Protein AF-A0ABD0QHY2-F1 (afdb_monomer_lite)

pLDDT: mean 89.38, std 9.67, range [55.88, 98.19]

Secondary structure (DSSP, 8-state):
--HHHHHHHHHHHSTT-----S-HHHHHTTTT-TT-SSTT------------EE-TT-S-EE-HHHHHHHHHHHHHHHHGGGSSS-----GGG-----SSTT-

Structure (mmCIF, N/CA/C/O backbone):
data_AF-A0ABD0QHY2-F1
#
_entry.id   AF-A0ABD0QHY2-F1
#
loop_
_atom_site.group_PDB
_atom_site.id
_atom_site.type_symbol
_atom_site.label_atom_id
_atom_site.label_alt_id
_atom_site.label_comp_id
_atom_site.label_asym_id
_atom_site.label_entity_id
_atom_site.label_seq_id
_atom_site.pdbx_PDB_ins_code
_atom_site.Cartn_x
_atom_site.Cartn_y
_atom_site.Cartn_z
_atom_site.occupancy
_atom_site.B_iso_or_equiv
_atom_site.auth_seq_id
_atom_site.auth_comp_id
_atom_site.auth_asym_id
_atom_site.auth_atom_id
_atom_site.pdbx_PDB_model_num
ATOM 1 N N . SER A 1 1 ? -8.745 -6.963 9.204 1.00 90.69 1 SER A N 1
ATOM 2 C CA . SER A 1 1 ? -8.223 -5.727 8.583 1.00 90.69 1 SER A CA 1
ATOM 3 C C . SER A 1 1 ? -9.260 -4.612 8.713 1.00 90.69 1 SER A C 1
ATOM 5 O O . SER A 1 1 ? -10.364 -4.905 9.161 1.00 90.69 1 SER A O 1
ATOM 7 N N . HIS A 1 2 ? -8.930 -3.367 8.350 1.00 95.50 2 HIS A N 1
ATOM 8 C CA . HIS A 1 2 ? -9.901 -2.267 8.263 1.00 95.50 2 HIS A CA 1
ATOM 9 C C . HIS A 1 2 ? -10.956 -2.561 7.171 1.00 95.50 2 HIS A C 1
ATOM 11 O O . HIS A 1 2 ? -10.565 -3.024 6.093 1.00 95.50 2 HIS A O 1
ATOM 17 N N . PRO A 1 3 ? -12.257 -2.262 7.372 1.00 95.81 3 PRO A N 1
ATOM 18 C CA . PRO A 1 3 ? -13.310 -2.563 6.392 1.00 95.81 3 PRO A CA 1
ATOM 19 C C . PRO A 1 3 ? -13.036 -2.015 4.983 1.00 95.81 3 PRO A C 1
ATOM 21 O O . PRO A 1 3 ? -13.185 -2.735 4.001 1.00 95.81 3 PRO A O 1
ATOM 24 N N . SER A 1 4 ? -12.539 -0.776 4.870 1.00 96.00 4 SER A N 1
ATOM 25 C CA . SER A 1 4 ? -12.180 -0.169 3.573 1.00 96.00 4 SER A CA 1
ATOM 26 C C . SER A 1 4 ? -11.123 -0.934 2.774 1.00 96.00 4 SER A C 1
ATOM 28 O O . SER A 1 4 ? -11.124 -0.839 1.553 1.00 96.00 4 SER A O 1
ATOM 30 N N . ILE A 1 5 ? -10.227 -1.673 3.439 1.00 95.75 5 ILE A N 1
ATOM 31 C CA . ILE A 1 5 ? -9.212 -2.497 2.766 1.00 95.75 5 ILE A CA 1
A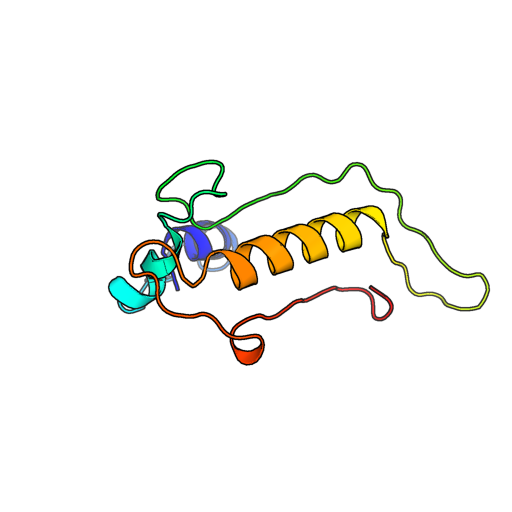TOM 32 C C . ILE A 1 5 ? -9.853 -3.788 2.238 1.00 95.75 5 ILE A C 1
ATOM 34 O O . ILE A 1 5 ? -9.502 -4.254 1.160 1.00 95.75 5 ILE A O 1
ATOM 38 N N . LEU A 1 6 ? -10.804 -4.360 2.986 1.00 96.62 6 LEU A N 1
ATOM 39 C CA . LEU A 1 6 ? -11.464 -5.619 2.628 1.00 96.62 6 LEU A CA 1
ATOM 40 C C . LEU A 1 6 ? -12.567 -5.457 1.585 1.00 96.62 6 LEU A C 1
ATOM 42 O O . LEU A 1 6 ? -12.849 -6.416 0.879 1.00 96.62 6 LEU A O 1
ATOM 46 N N . LYS A 1 7 ? -13.185 -4.275 1.480 1.00 96.50 7 LYS A N 1
ATOM 47 C CA . LYS A 1 7 ? -14.374 -4.060 0.645 1.00 96.50 7 LYS A CA 1
ATOM 48 C C . LYS A 1 7 ? -14.205 -4.571 -0.792 1.00 96.50 7 LYS A C 1
ATOM 50 O O . LYS A 1 7 ? -14.978 -5.412 -1.228 1.00 96.50 7 LYS A O 1
ATOM 55 N N . VAL A 1 8 ? -13.180 -4.091 -1.498 1.00 96.69 8 VAL A N 1
ATOM 56 C CA . VAL A 1 8 ? -12.947 -4.434 -2.912 1.00 96.69 8 VAL A CA 1
ATOM 57 C C . VAL A 1 8 ? -12.663 -5.927 -3.114 1.00 96.69 8 VAL A C 1
ATOM 59 O O . VAL A 1 8 ? -13.365 -6.537 -3.915 1.00 96.69 8 VAL A O 1
ATOM 62 N N . PRO A 1 9 ? -11.694 -6.562 -2.421 1.00 97.12 9 PRO A N 1
ATOM 63 C CA . PRO A 1 9 ? -11.475 -7.990 -2.617 1.00 97.12 9 PRO A CA 1
ATOM 64 C C . PRO A 1 9 ? -12.691 -8.825 -2.205 1.00 97.12 9 PRO A C 1
ATOM 66 O O . PRO A 1 9 ? -12.963 -9.819 -2.866 1.00 97.12 9 PRO A O 1
ATOM 69 N N . ASN A 1 10 ? -13.442 -8.416 -1.176 1.00 97.94 10 ASN A N 1
ATOM 70 C CA . ASN A 1 10 ? -14.649 -9.124 -0.753 1.00 97.94 10 ASN A CA 1
ATOM 71 C C . ASN A 1 10 ? -15.719 -9.162 -1.856 1.0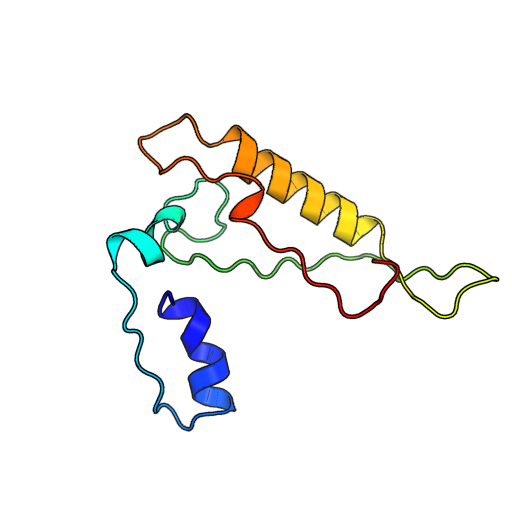0 97.94 10 ASN A C 1
ATOM 73 O O . ASN A 1 10 ? -16.260 -10.220 -2.156 1.00 97.94 10 ASN A O 1
ATOM 77 N N . GLU A 1 11 ? -15.981 -8.013 -2.486 1.00 97.94 11 GLU A N 1
ATOM 78 C CA . GLU A 1 11 ? -16.943 -7.890 -3.588 1.00 97.94 11 GLU A CA 1
ATOM 79 C C . GLU A 1 11 ? -16.485 -8.631 -4.855 1.00 97.94 11 GLU A C 1
ATOM 81 O O . GLU A 1 11 ? -17.318 -9.166 -5.579 1.00 97.94 11 GLU A O 1
ATOM 86 N N . LEU A 1 12 ? -15.177 -8.665 -5.139 1.00 98.19 12 LEU A N 1
ATOM 87 C CA . LEU A 1 12 ? -14.651 -9.227 -6.389 1.00 98.19 12 LEU A CA 1
ATOM 88 C C . LEU A 1 12 ? -14.334 -10.725 -6.334 1.00 98.19 12 LEU A C 1
ATOM 90 O O . LEU A 1 12 ? -14.349 -11.375 -7.377 1.00 98.19 12 LEU A O 1
ATOM 94 N N . PHE A 1 13 ? -13.979 -11.258 -5.162 1.00 97.88 13 PHE A N 1
ATOM 95 C CA . PHE A 1 13 ? -13.386 -12.597 -5.053 1.00 97.88 13 PHE A CA 1
ATOM 96 C C . PHE A 1 13 ? -14.004 -13.488 -3.971 1.00 97.88 13 PHE A C 1
ATOM 98 O O . PHE A 1 13 ? -13.647 -14.661 -3.908 1.00 97.88 13 PHE A O 1
ATOM 105 N N . TYR A 1 14 ? -14.878 -12.956 -3.111 1.00 97.31 14 TYR A N 1
ATOM 106 C CA . TYR A 1 14 ? -15.429 -13.696 -1.967 1.00 97.31 14 TYR A CA 1
ATOM 107 C C . TYR A 1 14 ? -16.946 -13.529 -1.811 1.00 97.31 14 TYR A C 1
ATOM 109 O O . TYR A 1 14 ? -17.461 -13.737 -0.718 1.00 97.31 14 TYR A O 1
ATOM 117 N N . ASP A 1 15 ? -17.657 -13.106 -2.862 1.00 97.38 15 ASP A N 1
ATOM 118 C CA . ASP A 1 15 ? -19.126 -12.997 -2.894 1.00 97.38 15 ASP A CA 1
ATOM 119 C C . ASP A 1 15 ? -19.748 -12.212 -1.717 1.00 97.38 15 ASP A C 1
ATOM 121 O O . ASP A 1 15 ? -20.899 -12.413 -1.334 1.00 97.38 15 ASP A O 1
ATOM 125 N N . GLY A 1 16 ? -18.991 -11.277 -1.133 1.00 97.12 16 GLY A N 1
ATOM 126 C CA . GLY A 1 16 ? -19.433 -10.492 0.020 1.00 97.12 16 GLY A CA 1
ATOM 127 C C . GLY A 1 16 ? -19.331 -11.203 1.376 1.00 97.12 16 GLY A C 1
ATOM 128 O O . GLY A 1 16 ? -19.711 -10.609 2.386 1.00 97.12 16 GLY A O 1
ATOM 129 N N . GLU A 1 17 ? -18.789 -12.419 1.445 1.00 97.50 17 GLU A N 1
ATOM 130 C CA . GLU A 1 17 ? -18.768 -13.245 2.658 1.00 97.50 17 GLU A CA 1
ATOM 131 C C . GLU A 1 17 ? -17.682 -12.859 3.682 1.00 97.50 17 GLU A C 1
ATOM 133 O O . GLU A 1 17 ? -17.764 -13.248 4.850 1.00 97.50 17 GLU A O 1
ATOM 138 N N . LEU A 1 18 ? -16.660 -12.077 3.306 1.00 97.44 18 LEU A N 1
ATOM 139 C CA . LEU A 1 18 ? -15.625 -11.651 4.254 1.00 97.44 18 LEU A CA 1
ATOM 140 C C . LEU A 1 18 ? -16.172 -10.673 5.298 1.00 97.44 18 LEU A C 1
ATOM 142 O O . LEU A 1 18 ? -16.742 -9.627 4.982 1.00 97.44 18 LEU A O 1
ATOM 146 N N . VAL A 1 19 ? -15.856 -10.954 6.565 1.00 96.25 19 VAL A N 1
ATOM 147 C CA . VAL A 1 19 ? -16.190 -10.104 7.714 1.00 96.25 19 VAL A CA 1
ATOM 148 C C . VAL A 1 19 ? -14.925 -9.473 8.297 1.00 96.25 19 VAL A C 1
ATOM 150 O O . VAL A 1 19 ? -13.903 -10.128 8.520 1.00 96.25 19 VAL A O 1
ATOM 153 N N . ALA A 1 20 ? -14.977 -8.168 8.566 1.00 96.19 20 ALA A N 1
ATOM 154 C CA . ALA A 1 20 ? -13.879 -7.449 9.199 1.00 96.19 20 ALA A CA 1
ATOM 155 C C . ALA A 1 20 ? -13.870 -7.692 10.719 1.00 96.19 20 ALA A C 1
ATOM 157 O O . ALA A 1 20 ? -14.611 -7.053 11.453 1.00 96.19 20 ALA A O 1
ATOM 158 N N . CYS A 1 21 ? -12.994 -8.581 11.194 1.00 95.62 21 CYS A N 1
ATOM 159 C CA . CYS A 1 21 ? -12.917 -8.951 12.619 1.00 95.62 21 CYS A CA 1
ATOM 160 C C . CYS A 1 21 ? -11.721 -8.340 13.377 1.00 95.62 21 CYS A C 1
ATOM 162 O O . CYS A 1 21 ? -11.405 -8.769 14.485 1.00 95.62 21 CYS A O 1
ATOM 164 N N . ALA A 1 22 ? -10.988 -7.394 12.777 1.00 94.50 22 ALA A N 1
ATOM 165 C CA . ALA A 1 22 ? -9.844 -6.779 13.458 1.00 94.50 22 ALA A CA 1
ATOM 166 C C . ALA A 1 22 ? -10.308 -5.829 14.569 1.00 94.50 22 ALA A C 1
ATOM 168 O O . ALA A 1 22 ? -11.335 -5.172 14.435 1.00 94.50 22 ALA A O 1
ATOM 169 N N . ASN A 1 23 ? -9.517 -5.722 15.640 1.00 94.44 23 ASN A N 1
ATOM 170 C CA . ASN A 1 23 ? -9.776 -4.764 16.711 1.00 94.44 23 ASN A CA 1
ATOM 171 C C . ASN A 1 23 ? -9.827 -3.332 16.152 1.00 94.44 23 ASN A C 1
ATOM 173 O O . ASN A 1 23 ? -8.872 -2.885 15.512 1.00 94.44 23 ASN A O 1
ATOM 177 N N . GLU A 1 24 ? -10.906 -2.609 16.451 1.00 91.19 24 GLU A N 1
ATOM 178 C CA . GLU A 1 24 ? -11.173 -1.288 15.877 1.00 91.19 24 GLU A CA 1
ATOM 179 C C . GLU A 1 24 ? -10.081 -0.260 16.180 1.00 91.19 24 GLU A C 1
ATOM 181 O O . GLU A 1 24 ? -9.718 0.520 15.304 1.00 91.19 24 GLU A O 1
ATOM 186 N N . ILE A 1 25 ? -9.509 -0.270 17.388 1.00 88.38 25 ILE A N 1
ATOM 187 C CA . ILE A 1 25 ? -8.438 0.665 17.764 1.00 88.38 25 ILE A CA 1
ATOM 188 C C . ILE A 1 25 ? -7.222 0.437 16.860 1.00 88.38 25 ILE A C 1
ATOM 190 O O . ILE A 1 25 ? -6.674 1.387 16.302 1.00 88.38 25 ILE A O 1
ATOM 194 N N . SER A 1 26 ? -6.841 -0.828 16.665 1.00 87.69 26 SER A N 1
ATOM 195 C CA . SER A 1 26 ? -5.709 -1.189 15.807 1.00 87.69 26 SER A CA 1
ATOM 196 C C . SER A 1 26 ? -5.971 -0.891 14.327 1.00 87.69 26 SER A C 1
ATOM 198 O O . SER A 1 26 ? -5.127 -0.301 13.656 1.00 87.69 26 SER A O 1
ATOM 200 N N . SER A 1 27 ? -7.154 -1.234 13.804 1.00 91.44 27 SER A N 1
ATOM 201 C CA . SER A 1 27 ? -7.462 -1.050 12.383 1.00 91.44 27 SER A CA 1
ATOM 202 C C . SER A 1 27 ? -7.707 0.409 12.008 1.00 91.44 27 SER A C 1
ATOM 204 O O . SER A 1 27 ? -7.465 0.785 10.864 1.00 91.44 27 SER A O 1
ATOM 206 N N . ASN A 1 28 ? -8.169 1.235 12.954 1.00 91.75 28 ASN A N 1
ATOM 207 C CA . ASN A 1 28 ? -8.472 2.649 12.728 1.00 91.75 28 ASN A CA 1
ATOM 208 C C . ASN A 1 28 ? -7.310 3.587 13.085 1.00 91.75 28 ASN A C 1
ATOM 210 O O . ASN A 1 28 ? -7.429 4.796 12.888 1.00 91.75 28 ASN A O 1
ATOM 214 N N . GLN A 1 29 ? -6.181 3.057 13.566 1.00 86.88 29 GLN A N 1
ATOM 215 C CA . GLN A 1 29 ? -5.061 3.833 14.109 1.00 86.88 29 GLN A CA 1
ATOM 216 C C . GLN A 1 29 ? -4.588 4.975 13.191 1.00 86.88 29 GLN A C 1
ATOM 218 O O . GLN A 1 29 ? -4.274 6.062 13.670 1.00 86.88 29 GLN A O 1
ATOM 223 N N . TYR A 1 30 ? -4.568 4.744 11.874 1.00 89.06 30 TYR A N 1
ATOM 224 C CA . TYR A 1 30 ? -4.117 5.720 10.875 1.00 89.06 30 TYR A CA 1
ATOM 225 C C . TYR A 1 30 ? -5.248 6.442 10.137 1.00 89.06 30 TYR A C 1
ATOM 227 O O . TYR A 1 30 ? -4.977 7.240 9.247 1.00 89.06 30 TYR A O 1
ATOM 235 N N . CYS A 1 31 ? -6.512 6.245 10.516 1.00 92.06 31 CYS A N 1
ATOM 236 C CA . CYS A 1 31 ? -7.649 6.913 9.871 1.00 92.06 31 CYS A CA 1
ATOM 237 C C . CYS A 1 31 ? -7.649 8.442 10.042 1.00 92.06 31 CYS A C 1
ATOM 239 O O . CYS A 1 31 ? -8.309 9.153 9.282 1.00 92.06 31 CYS A O 1
ATOM 241 N N . THR A 1 32 ? -6.918 8.958 11.029 1.00 88.88 32 THR A N 1
ATOM 242 C CA . THR A 1 32 ? -6.762 10.394 11.304 1.00 88.88 32 THR A CA 1
ATOM 243 C C . THR A 1 32 ? -5.405 10.941 10.867 1.00 88.88 32 THR A C 1
ATOM 245 O O . THR A 1 32 ? -5.091 12.097 11.162 1.00 88.88 32 THR A O 1
ATOM 248 N N . TRP A 1 33 ? -4.605 10.142 10.154 1.00 90.50 33 TRP A N 1
ATOM 249 C CA . TRP A 1 33 ? -3.297 10.565 9.675 1.00 90.50 33 TRP A CA 1
ATOM 250 C C . TRP A 1 33 ? -3.421 11.786 8.760 1.00 90.50 33 TRP A C 1
ATOM 252 O O . TRP A 1 33 ? -4.235 11.822 7.839 1.00 90.50 33 TRP A O 1
ATOM 262 N N . GLU A 1 34 ? -2.621 12.816 9.035 1.00 90.00 34 GLU A N 1
ATOM 263 C CA . GLU A 1 34 ? -2.801 14.146 8.440 1.00 90.00 34 GLU A CA 1
ATOM 264 C C . GLU A 1 34 ? -2.496 14.211 6.940 1.00 90.00 34 GLU A C 1
ATOM 266 O O . GLU A 1 34 ? -2.950 15.130 6.266 1.00 90.00 34 GLU A O 1
ATOM 271 N N . HIS A 1 35 ? -1.773 13.219 6.417 1.00 92.00 35 HIS A N 1
ATOM 272 C CA . HIS A 1 35 ? -1.456 13.096 4.996 1.00 92.00 35 HIS A CA 1
ATOM 273 C C . HIS A 1 35 ? -2.469 12.253 4.210 1.00 92.00 35 HIS A C 1
ATOM 275 O O . HIS A 1 35 ? -2.270 12.029 3.015 1.00 92.00 35 HIS A O 1
ATOM 281 N N . LEU A 1 36 ? -3.553 11.786 4.842 1.00 94.00 36 LEU A N 1
ATOM 282 C CA . LEU A 1 36 ? -4.634 11.144 4.104 1.00 94.00 36 LEU A CA 1
ATOM 283 C C . LEU A 1 36 ? -5.369 12.167 3.224 1.00 94.00 36 LEU A C 1
ATOM 285 O O . LEU A 1 36 ? -5.771 13.219 3.725 1.00 94.00 36 LEU A O 1
ATOM 289 N N . PRO A 1 37 ? -5.657 11.836 1.951 1.00 94.88 37 PRO A N 1
ATOM 290 C CA . PRO A 1 37 ? -6.480 12.685 1.089 1.00 94.88 37 PRO A CA 1
ATOM 291 C C . PRO A 1 37 ? -7.932 12.768 1.587 1.00 94.88 37 PRO A C 1
ATOM 293 O O . PRO A 1 37 ? -8.616 13.764 1.367 1.00 94.88 37 PRO A O 1
ATOM 296 N N . LYS A 1 38 ? -8.403 11.727 2.288 1.00 94.81 38 LYS A N 1
ATOM 297 C CA . LYS A 1 38 ? -9.722 11.665 2.919 1.00 94.81 38 LYS A CA 1
ATOM 298 C C . LYS A 1 38 ? -9.593 11.106 4.334 1.00 94.81 38 LYS A C 1
ATOM 300 O O . LYS A 1 38 ? -9.198 9.957 4.521 1.00 94.81 38 LYS A O 1
ATOM 305 N N . ARG A 1 39 ? -9.973 11.902 5.336 1.00 92.19 39 ARG A N 1
ATOM 306 C CA . ARG A 1 39 ? -10.033 11.442 6.734 1.00 92.19 39 ARG A CA 1
ATOM 307 C C . ARG A 1 39 ? -11.015 10.276 6.876 1.00 92.19 39 ARG A C 1
ATOM 309 O O . ARG A 1 39 ? -12.074 10.281 6.252 1.00 92.19 39 ARG A O 1
ATOM 316 N N . GLY A 1 40 ? -10.663 9.295 7.702 1.00 92.88 40 GLY A N 1
ATOM 317 C CA . GLY A 1 40 ? -11.466 8.087 7.916 1.00 92.88 40 GLY A CA 1
ATOM 318 C C . GLY A 1 40 ? -11.305 7.010 6.838 1.00 92.88 40 GLY A C 1
ATOM 319 O O . GLY A 1 40 ? -11.949 5.971 6.924 1.00 92.88 40 GLY A O 1
ATOM 320 N N . PHE A 1 41 ? -10.474 7.233 5.815 1.00 95.50 41 PHE A N 1
ATOM 321 C CA . PHE A 1 41 ? -10.256 6.271 4.738 1.00 95.50 41 PHE A CA 1
ATOM 322 C C . PHE A 1 41 ? -8.758 5.949 4.607 1.00 95.50 41 PHE A C 1
ATOM 324 O O . PHE A 1 41 ? -8.034 6.690 3.943 1.00 95.50 41 PHE A O 1
ATOM 331 N N . PRO A 1 42 ? -8.265 4.866 5.241 1.00 92.81 42 PRO A N 1
ATOM 332 C CA . PRO A 1 42 ? -6.834 4.580 5.374 1.00 92.81 42 PRO A CA 1
ATOM 333 C C . PRO A 1 42 ? -6.255 3.865 4.139 1.00 92.81 42 PRO A C 1
ATOM 335 O O . PRO A 1 42 ? -5.429 2.966 4.265 1.00 92.81 42 PRO A O 1
ATOM 338 N N . VAL A 1 43 ? -6.719 4.229 2.942 1.00 95.38 43 VAL A N 1
ATOM 339 C CA . VAL A 1 43 ? -6.243 3.683 1.665 1.00 95.38 43 VAL A CA 1
ATOM 340 C C . VAL A 1 43 ? -5.969 4.846 0.724 1.00 95.38 43 VAL A C 1
ATOM 342 O O . VAL A 1 43 ? -6.818 5.717 0.535 1.00 95.38 43 VAL A O 1
ATOM 345 N N . ILE A 1 44 ? -4.778 4.855 0.131 1.00 96.38 44 ILE A N 1
ATOM 346 C CA . ILE A 1 44 ? -4.376 5.843 -0.867 1.00 96.38 44 ILE A CA 1
ATOM 347 C C . ILE A 1 44 ? -4.074 5.101 -2.162 1.00 96.38 44 ILE A C 1
ATOM 349 O O . ILE A 1 44 ? -3.244 4.198 -2.180 1.00 96.38 44 ILE A O 1
ATOM 353 N N . PHE A 1 45 ? -4.727 5.515 -3.243 1.00 95.88 45 PHE A N 1
ATOM 354 C CA . PHE A 1 45 ? -4.326 5.162 -4.597 1.00 95.88 45 PHE A CA 1
ATOM 355 C C . PHE A 1 45 ? -3.618 6.377 -5.202 1.00 95.88 45 PHE A C 1
ATOM 357 O O . PHE A 1 45 ? -4.261 7.390 -5.479 1.00 95.88 45 PHE A O 1
ATOM 364 N N . HIS A 1 46 ? -2.292 6.313 -5.328 1.00 96.31 46 HIS A N 1
ATOM 365 C CA . HIS A 1 46 ? -1.477 7.412 -5.846 1.00 96.31 46 HIS A CA 1
ATOM 366 C C . HIS A 1 46 ? -1.091 7.106 -7.294 1.00 96.31 46 HIS A C 1
ATOM 368 O O . HIS A 1 46 ? -0.260 6.240 -7.543 1.00 96.31 46 HIS A O 1
ATOM 374 N N . GLY A 1 47 ? -1.691 7.816 -8.250 1.00 95.12 47 GLY A N 1
ATOM 375 C CA . GLY A 1 47 ? -1.287 7.725 -9.652 1.00 95.12 47 GLY A CA 1
ATOM 376 C C . GLY A 1 47 ? 0.039 8.445 -9.878 1.00 95.12 47 GLY A C 1
ATOM 377 O O . GLY A 1 47 ? 0.096 9.664 -9.734 1.00 95.12 47 GLY A O 1
ATOM 378 N N . VAL A 1 48 ? 1.088 7.703 -10.226 1.00 94.19 48 VAL A N 1
ATOM 379 C CA . VAL A 1 48 ? 2.413 8.262 -10.514 1.00 94.19 48 VAL A CA 1
ATOM 380 C C . VAL A 1 48 ? 2.616 8.275 -12.029 1.00 94.19 48 VAL A C 1
ATOM 382 O O . VAL A 1 48 ? 2.646 7.206 -12.639 1.00 94.19 48 VAL A O 1
ATOM 385 N N . PRO A 1 49 ? 2.757 9.448 -12.673 1.00 86.12 49 PRO A N 1
ATOM 386 C CA . PRO A 1 49 ? 3.091 9.532 -14.091 1.00 86.12 49 PRO A CA 1
ATOM 387 C C . PRO A 1 49 ? 4.591 9.252 -14.286 1.00 86.12 49 PRO A C 1
ATOM 389 O O . PRO A 1 49 ? 5.363 10.137 -14.642 1.00 86.12 49 PRO A O 1
ATOM 392 N N . GLY A 1 50 ? 5.009 8.024 -13.982 1.00 77.69 50 GLY A N 1
ATOM 393 C CA . GLY A 1 50 ? 6.365 7.526 -14.189 1.00 77.69 50 GLY A CA 1
ATOM 394 C C . GLY A 1 50 ? 6.457 6.667 -15.446 1.00 77.69 50 GLY A C 1
ATOM 395 O O . GLY A 1 50 ? 5.446 6.225 -15.993 1.00 77.69 50 GLY A O 1
ATOM 396 N N . LYS A 1 51 ? 7.681 6.414 -15.903 1.00 82.00 51 LYS A N 1
ATOM 397 C CA . LYS A 1 51 ? 7.958 5.447 -16.965 1.00 82.00 51 LYS A CA 1
ATOM 398 C C . LYS A 1 51 ? 8.731 4.279 -16.372 1.00 82.00 51 LYS A C 1
ATOM 400 O O . LYS A 1 51 ? 9.700 4.498 -15.651 1.00 82.00 51 LYS A O 1
ATOM 405 N N . ASP A 1 52 ? 8.339 3.067 -16.739 1.00 79.12 52 ASP A N 1
ATOM 406 C CA . ASP A 1 52 ? 9.090 1.877 -16.360 1.00 79.12 52 ASP A CA 1
ATOM 407 C C . ASP A 1 52 ? 10.423 1.836 -17.109 1.00 79.12 52 ASP A C 1
ATOM 409 O O . ASP A 1 52 ? 10.494 1.923 -18.342 1.00 79.12 52 ASP A O 1
ATOM 413 N N . GLU A 1 53 ? 11.492 1.698 -16.337 1.00 81.75 53 GLU A N 1
ATOM 414 C CA . GLU A 1 53 ? 12.858 1.573 -16.806 1.00 81.75 53 GLU A CA 1
ATOM 415 C C . GLU A 1 53 ? 13.346 0.129 -16.680 1.00 81.75 53 GLU A C 1
ATOM 417 O O . GLU A 1 53 ? 12.863 -0.673 -15.877 1.00 81.75 53 GLU A O 1
ATOM 422 N N . ARG A 1 54 ? 14.327 -0.219 -17.513 1.00 82.00 54 ARG A N 1
ATOM 423 C CA . ARG A 1 54 ? 14.965 -1.534 -17.532 1.00 82.00 54 ARG A CA 1
ATOM 424 C C . ARG A 1 54 ? 16.432 -1.368 -17.897 1.00 82.00 54 ARG A C 1
ATOM 426 O O . ARG A 1 54 ? 16.754 -0.664 -18.850 1.00 82.00 54 ARG A O 1
ATOM 433 N N . GLU A 1 55 ? 17.315 -2.043 -17.171 1.00 77.94 55 GLU A N 1
ATOM 434 C CA . GLU A 1 55 ? 18.735 -2.085 -17.536 1.00 77.94 55 GLU A CA 1
ATOM 435 C C . GLU A 1 55 ? 18.987 -3.108 -18.645 1.00 77.94 55 GLU A C 1
ATOM 437 O O . GLU A 1 55 ? 18.320 -4.136 -18.734 1.00 77.94 55 GLU A O 1
ATOM 442 N N . SER A 1 56 ? 19.993 -2.856 -19.480 1.00 73.19 56 SER A N 1
ATOM 443 C CA . SER A 1 56 ? 20.360 -3.738 -20.596 1.00 73.19 56 SER A CA 1
ATOM 444 C C . SER A 1 56 ? 20.753 -5.158 -20.165 1.00 73.19 56 SER A C 1
ATOM 446 O O . SER A 1 56 ? 20.649 -6.087 -20.961 1.00 73.19 56 SER A O 1
ATOM 448 N N . ASN A 1 57 ? 21.182 -5.338 -18.916 1.00 79.94 57 ASN A N 1
ATOM 449 C CA . ASN A 1 57 ? 21.665 -6.600 -18.355 1.00 79.94 57 ASN A CA 1
ATOM 450 C C . ASN A 1 57 ? 20.626 -7.342 -17.489 1.00 79.94 57 ASN A C 1
ATOM 452 O O . ASN A 1 57 ? 20.958 -8.378 -16.915 1.00 79.94 57 ASN A O 1
ATOM 456 N N . SER A 1 58 ? 19.395 -6.831 -17.360 1.00 76.44 58 SER A N 1
ATOM 457 C CA . SER A 1 58 ? 18.380 -7.403 -16.471 1.00 76.44 58 SER A CA 1
ATOM 458 C C . SER A 1 58 ? 16.988 -7.372 -17.106 1.00 76.44 58 SER A C 1
ATOM 460 O O . SER A 1 58 ? 16.554 -6.324 -17.582 1.00 76.44 58 SER A O 1
ATOM 462 N N . PRO A 1 59 ? 16.228 -8.484 -17.082 1.00 82.62 59 PRO A N 1
ATOM 463 C CA . PRO A 1 59 ? 14.855 -8.492 -17.580 1.00 82.62 59 PRO A CA 1
ATOM 464 C C . PRO A 1 59 ? 13.869 -7.783 -16.636 1.00 82.62 59 PRO A C 1
ATOM 466 O O . PRO A 1 59 ? 12.712 -7.609 -17.007 1.00 82.62 59 PRO A O 1
ATOM 469 N N . SER A 1 60 ? 14.290 -7.397 -15.424 1.00 87.12 60 SER A N 1
ATOM 470 C CA . SER A 1 60 ? 13.410 -6.787 -14.423 1.00 87.12 60 SER A CA 1
ATOM 471 C C . SER A 1 60 ? 13.217 -5.291 -14.661 1.00 87.12 60 SER A C 1
ATOM 473 O O . SER A 1 60 ? 14.181 -4.569 -14.919 1.00 87.12 60 SER A O 1
ATOM 475 N N . PHE A 1 61 ? 11.982 -4.831 -14.478 1.00 86.62 61 PHE A N 1
ATOM 476 C CA . PHE A 1 61 ? 11.618 -3.418 -14.512 1.00 86.62 61 PHE A CA 1
ATOM 477 C C . PHE A 1 61 ? 11.769 -2.761 -13.137 1.00 86.62 61 PHE A C 1
ATOM 479 O O . PHE A 1 61 ? 11.773 -3.454 -12.115 1.00 86.62 61 PHE A O 1
ATOM 486 N N . PHE A 1 62 ? 11.911 -1.439 -13.145 1.00 88.38 62 PHE A N 1
ATOM 487 C CA . PHE A 1 62 ? 11.839 -0.560 -11.979 1.00 88.38 62 PHE A CA 1
ATOM 488 C C . PHE A 1 62 ? 11.310 0.813 -12.412 1.00 88.38 62 PHE A C 1
ATOM 490 O O . PHE A 1 62 ? 11.371 1.162 -13.589 1.00 88.38 62 PHE A O 1
ATOM 497 N N . ASN A 1 63 ? 10.804 1.602 -11.472 1.00 92.31 63 ASN A N 1
ATOM 498 C CA . ASN A 1 63 ? 10.256 2.928 -11.730 1.00 92.31 63 ASN A CA 1
ATOM 499 C C . ASN A 1 63 ? 10.707 3.888 -10.625 1.00 92.31 63 ASN A C 1
ATOM 501 O O . ASN A 1 63 ? 10.229 3.823 -9.490 1.00 92.31 63 ASN A O 1
ATOM 505 N N . ILE A 1 64 ? 11.651 4.775 -10.958 1.00 92.25 64 ILE A N 1
ATOM 506 C CA . ILE A 1 64 ? 12.260 5.709 -9.998 1.00 92.25 64 ILE A CA 1
ATOM 507 C C . ILE A 1 64 ? 11.213 6.667 -9.425 1.00 92.25 64 ILE A C 1
ATOM 509 O O . ILE A 1 64 ? 11.230 6.938 -8.227 1.00 92.25 64 ILE A O 1
ATOM 513 N N . TYR A 1 65 ? 10.270 7.131 -10.245 1.00 94.38 65 TYR A N 1
ATOM 514 C CA . TYR A 1 65 ? 9.230 8.058 -9.802 1.00 94.38 65 TYR A CA 1
ATOM 515 C C . TYR A 1 65 ? 8.319 7.424 -8.743 1.00 94.38 65 TYR A C 1
ATOM 517 O O . TYR A 1 65 ? 7.958 8.074 -7.763 1.00 94.38 65 TYR A O 1
ATOM 525 N N . GLU A 1 66 ? 7.979 6.141 -8.894 1.00 94.94 66 GLU A N 1
ATOM 526 C CA . GLU A 1 66 ? 7.243 5.407 -7.859 1.00 94.94 66 GLU A CA 1
ATOM 527 C C . GLU A 1 66 ? 8.067 5.258 -6.576 1.00 94.94 66 GLU A C 1
ATOM 529 O O . GLU A 1 66 ? 7.544 5.468 -5.480 1.00 94.94 66 GLU A O 1
ATOM 534 N N . ILE A 1 67 ? 9.364 4.953 -6.698 1.00 94.44 67 ILE A N 1
ATOM 535 C CA . ILE A 1 67 ? 10.276 4.822 -5.551 1.00 94.44 67 ILE A CA 1
ATOM 536 C C . ILE A 1 67 ? 10.363 6.140 -4.772 1.00 94.44 67 ILE A C 1
ATOM 538 O O . ILE A 1 67 ? 10.283 6.129 -3.543 1.00 94.44 67 ILE A O 1
ATOM 542 N N . GLU A 1 68 ? 10.485 7.280 -5.453 1.00 95.81 68 GLU A N 1
ATOM 543 C CA . GLU A 1 68 ? 10.519 8.598 -4.810 1.00 95.81 68 GLU A CA 1
ATOM 544 C C . GLU A 1 68 ? 9.249 8.867 -3.992 1.00 95.81 68 GLU A C 1
ATOM 546 O O . GLU A 1 68 ? 9.333 9.311 -2.841 1.00 95.81 68 GLU A O 1
ATOM 551 N N . VAL A 1 69 ? 8.078 8.525 -4.540 1.00 96.75 69 VAL A N 1
ATOM 552 C CA . VAL A 1 69 ? 6.785 8.637 -3.848 1.00 96.75 69 VAL A CA 1
ATOM 553 C C . VAL A 1 69 ? 6.714 7.702 -2.636 1.00 96.75 69 VAL A C 1
ATOM 555 O O . VAL A 1 69 ? 6.279 8.120 -1.559 1.00 96.75 69 VAL A O 1
ATOM 558 N N . ILE A 1 70 ? 7.176 6.455 -2.764 1.00 96.12 70 ILE A N 1
ATOM 559 C CA . ILE A 1 70 ? 7.230 5.495 -1.651 1.00 96.12 70 ILE A CA 1
ATOM 560 C C . ILE A 1 70 ? 8.135 6.024 -0.530 1.00 96.12 70 ILE A C 1
ATOM 562 O O . ILE A 1 70 ? 7.739 6.027 0.638 1.00 96.12 70 ILE A O 1
ATOM 566 N N . VAL A 1 71 ? 9.331 6.515 -0.867 1.00 96.19 71 VAL A N 1
ATOM 567 C CA . VAL A 1 71 ? 10.287 7.073 0.102 1.00 96.19 71 VAL A CA 1
ATOM 568 C C . VAL A 1 71 ? 9.709 8.298 0.812 1.00 96.19 71 VAL A C 1
ATOM 570 O O . VAL A 1 71 ? 9.897 8.453 2.022 1.00 96.19 71 VAL A O 1
ATOM 573 N N . ASP A 1 72 ? 8.986 9.160 0.102 1.00 96.44 72 ASP A N 1
ATOM 574 C CA . ASP A 1 72 ? 8.282 10.294 0.701 1.00 96.44 72 ASP A CA 1
ATOM 575 C C . ASP A 1 72 ? 7.186 9.840 1.688 1.00 96.44 72 ASP A C 1
ATOM 577 O O . ASP A 1 72 ? 7.130 10.334 2.820 1.00 96.44 72 ASP A O 1
ATOM 581 N N . TYR A 1 73 ? 6.378 8.831 1.339 1.00 96.00 73 TYR A N 1
ATOM 582 C CA . TYR A 1 73 ? 5.406 8.249 2.272 1.00 96.00 73 TYR A CA 1
ATOM 583 C C . TYR A 1 73 ? 6.061 7.627 3.505 1.00 96.00 73 TYR A C 1
ATOM 585 O O . TYR A 1 73 ? 5.588 7.856 4.621 1.00 96.00 73 TYR A O 1
ATOM 593 N N . LEU A 1 74 ? 7.166 6.894 3.337 1.00 94.81 74 LEU A N 1
ATOM 594 C CA . LEU A 1 74 ? 7.928 6.337 4.456 1.00 94.81 74 LEU A CA 1
ATOM 595 C C . LEU A 1 74 ? 8.426 7.436 5.391 1.00 94.81 74 LEU A C 1
ATOM 597 O O . LEU A 1 74 ? 8.251 7.335 6.605 1.00 94.81 74 LEU A O 1
ATOM 601 N N . LYS A 1 75 ? 9.003 8.513 4.842 1.00 93.38 75 LYS A N 1
ATOM 602 C CA . LYS A 1 75 ? 9.439 9.670 5.635 1.00 93.38 75 LYS A CA 1
ATOM 603 C C . LYS A 1 75 ? 8.267 10.258 6.412 1.00 93.38 75 LYS A C 1
ATOM 605 O O . LYS A 1 75 ? 8.384 10.451 7.619 1.00 93.38 75 LYS A O 1
ATOM 610 N N . LYS A 1 76 ? 7.116 10.478 5.772 1.00 92.31 76 LYS A N 1
ATOM 611 C CA . LYS A 1 76 ? 5.913 10.983 6.450 1.00 92.31 76 LYS A CA 1
ATOM 612 C C . LYS A 1 76 ? 5.459 10.043 7.570 1.00 92.31 76 LYS A C 1
ATOM 614 O O . LYS A 1 76 ? 5.264 10.498 8.693 1.00 92.31 76 LYS A O 1
ATOM 619 N N . LEU A 1 77 ? 5.344 8.738 7.327 1.00 90.81 77 LEU A N 1
ATOM 620 C CA . LEU A 1 77 ? 4.929 7.757 8.341 1.00 90.81 77 LEU A CA 1
ATOM 621 C C . LEU A 1 77 ? 5.906 7.673 9.522 1.00 90.81 77 LEU A C 1
ATOM 623 O O . LEU A 1 77 ? 5.478 7.596 10.673 1.00 90.81 77 LEU A O 1
ATOM 627 N N . LEU A 1 78 ? 7.213 7.716 9.254 1.00 88.69 78 LEU A N 1
ATOM 628 C CA . LEU A 1 78 ? 8.247 7.609 10.284 1.00 88.69 78 LEU A CA 1
ATOM 629 C C . LEU A 1 78 ? 8.455 8.910 11.077 1.00 88.69 78 LEU A C 1
ATOM 631 O O . LEU A 1 78 ? 8.778 8.859 12.262 1.00 88.69 78 LEU A O 1
ATOM 635 N N . LEU A 1 79 ? 8.227 10.076 10.467 1.00 83.69 79 LEU A N 1
ATOM 636 C CA . LEU A 1 79 ? 8.406 11.381 11.118 1.00 83.69 79 LEU A CA 1
ATOM 637 C C . LEU A 1 79 ? 7.144 11.878 11.843 1.00 83.69 79 LEU A C 1
ATOM 639 O O . LEU A 1 79 ? 7.246 12.654 12.794 1.00 83.69 79 LEU A O 1
ATOM 643 N N . THR A 1 80 ? 5.950 11.422 11.447 1.00 73.31 80 THR A N 1
ATOM 644 C CA . THR A 1 80 ? 4.673 11.815 12.085 1.00 73.31 80 THR A CA 1
ATOM 645 C C . THR A 1 80 ? 4.410 11.129 13.435 1.00 73.31 80 THR A C 1
ATOM 647 O O . THR A 1 80 ? 3.474 11.496 14.143 1.00 73.31 80 THR A O 1
ATOM 650 N N . GLN A 1 81 ? 5.275 10.198 13.853 1.00 64.50 81 GLN A N 1
ATOM 651 C CA . GLN A 1 81 ? 5.095 9.315 15.017 1.00 64.50 81 GLN A CA 1
ATOM 652 C C . GLN A 1 81 ? 4.979 10.004 16.380 1.00 64.50 81 GLN A C 1
ATOM 654 O O . GLN A 1 81 ? 4.483 9.401 17.325 1.00 64.50 81 GLN A O 1
ATOM 659 N N . ALA A 1 82 ? 5.461 11.240 16.511 1.00 55.88 82 ALA A N 1
ATOM 660 C CA . ALA A 1 82 ? 5.554 11.923 17.803 1.00 55.88 82 ALA A CA 1
ATOM 661 C C . ALA A 1 82 ? 4.437 12.950 18.046 1.00 55.88 82 ALA A C 1
ATOM 663 O O . ALA A 1 82 ? 4.342 13.516 19.135 1.00 55.88 82 ALA A O 1
ATOM 664 N N . LYS A 1 83 ? 3.592 13.228 17.048 1.00 56.00 83 LYS A N 1
ATOM 665 C CA . LYS A 1 83 ? 2.581 14.283 17.139 1.00 56.00 83 LYS A CA 1
ATOM 666 C C . LYS A 1 83 ? 1.197 13.636 17.240 1.00 56.00 83 LYS A C 1
ATOM 668 O O . LYS A 1 83 ? 0.732 13.039 16.281 1.00 56.00 83 LYS A O 1
ATOM 673 N N . ARG A 1 84 ? 0.518 13.833 18.381 1.00 57.50 84 ARG A N 1
ATOM 674 C CA . ARG A 1 84 ? -0.929 13.575 18.614 1.00 57.50 84 ARG A CA 1
ATOM 675 C C . ARG A 1 84 ? -1.368 12.179 19.098 1.00 57.50 84 ARG A C 1
ATOM 677 O O . ARG A 1 84 ? -2.504 11.796 18.848 1.00 57.50 84 ARG A O 1
ATOM 684 N N . GLY A 1 85 ? -0.534 11.439 19.833 1.00 61.06 85 GLY A N 1
ATOM 685 C CA . GLY A 1 85 ? -0.991 10.215 20.520 1.00 61.06 85 GLY A CA 1
ATOM 686 C C . GLY A 1 85 ? -1.266 9.016 19.603 1.00 61.06 85 GLY A C 1
ATOM 687 O O . GLY A 1 85 ? -1.909 8.059 20.023 1.00 61.06 85 GLY A O 1
ATOM 688 N N . MET A 1 86 ? -0.774 9.052 18.361 1.00 66.06 86 MET A N 1
ATOM 689 C CA . MET A 1 86 ? -0.720 7.871 17.502 1.00 66.06 86 MET A CA 1
ATOM 690 C C . MET A 1 86 ? 0.370 6.919 18.003 1.00 66.06 86 MET A C 1
ATOM 692 O O . MET A 1 86 ? 1.459 7.347 18.385 1.00 66.06 86 MET A O 1
ATOM 696 N N . SER A 1 87 ? 0.070 5.622 17.974 1.00 67.06 87 SER A N 1
ATOM 697 C CA . SER A 1 87 ? 1.033 4.544 18.206 1.00 67.06 87 SER A CA 1
ATOM 698 C C . SER A 1 87 ? 2.284 4.738 17.352 1.00 67.06 87 SER A C 1
ATOM 700 O O . SER A 1 87 ? 2.196 5.044 16.158 1.00 67.06 87 SER A O 1
ATOM 702 N N . ARG A 1 88 ? 3.454 4.514 17.949 1.00 74.12 88 ARG A N 1
ATOM 703 C CA . ARG A 1 88 ? 4.730 4.602 17.244 1.00 74.12 88 ARG A CA 1
ATOM 704 C C . ARG A 1 88 ? 4.863 3.417 16.284 1.00 74.12 88 ARG A C 1
ATOM 706 O O . ARG A 1 88 ? 5.179 2.318 16.727 1.00 74.12 88 ARG A O 1
ATOM 713 N N . ILE A 1 89 ? 4.634 3.637 14.988 1.00 86.31 89 ILE A N 1
ATOM 714 C CA . ILE A 1 89 ? 4.990 2.649 13.959 1.00 86.31 89 ILE A CA 1
ATOM 715 C C . ILE A 1 89 ? 6.507 2.462 13.946 1.00 86.31 89 ILE A C 1
ATOM 717 O O . ILE A 1 89 ? 7.275 3.347 14.308 1.00 86.31 89 ILE A O 1
ATOM 721 N N . SER A 1 90 ? 6.988 1.296 13.581 1.00 88.75 90 SER A N 1
ATOM 722 C CA . SER A 1 90 ? 8.413 1.035 13.439 1.00 88.75 90 SER A CA 1
ATOM 723 C C . SER A 1 90 ? 8.678 0.410 12.076 1.00 88.75 90 SER A C 1
ATOM 725 O O . SER A 1 90 ? 7.745 -0.087 11.450 1.00 88.75 90 SER A O 1
ATOM 727 N N . PRO A 1 91 ? 9.924 0.425 11.571 1.00 91.06 91 PRO A N 1
ATOM 728 C CA . PRO A 1 91 ? 10.212 -0.143 10.254 1.00 91.06 91 PRO A CA 1
ATOM 729 C C . PRO A 1 91 ? 9.745 -1.600 10.084 1.00 91.06 91 PRO A C 1
ATOM 731 O O . PRO A 1 91 ? 9.337 -1.978 8.997 1.00 91.06 91 PRO A O 1
ATOM 734 N N . ARG A 1 92 ? 9.728 -2.395 11.164 1.00 93.69 92 ARG A N 1
ATOM 735 C CA . ARG A 1 92 ? 9.208 -3.781 11.182 1.00 93.69 92 ARG A CA 1
ATOM 736 C C . ARG A 1 92 ? 7.693 -3.902 10.980 1.00 93.69 92 ARG A C 1
ATOM 738 O O . ARG A 1 92 ? 7.221 -4.990 10.684 1.00 93.69 92 ARG A O 1
ATOM 745 N N . ASP A 1 93 ? 6.949 -2.814 11.152 1.00 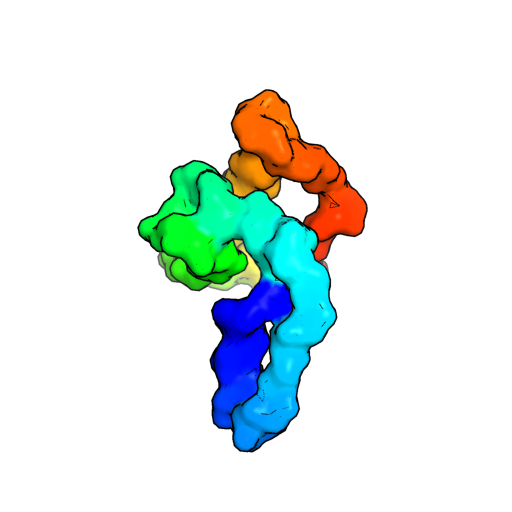90.62 93 ASP A N 1
ATOM 746 C CA . ASP A 1 93 ? 5.495 -2.774 10.966 1.00 90.62 93 ASP A CA 1
ATOM 747 C C . ASP A 1 93 ? 5.116 -2.366 9.528 1.00 90.62 93 ASP A C 1
ATOM 749 O O . ASP A 1 93 ? 3.934 -2.257 9.205 1.00 90.62 93 ASP A O 1
ATOM 753 N N . ILE A 1 94 ? 6.108 -2.100 8.665 1.00 93.88 94 ILE A N 1
ATOM 754 C CA . ILE A 1 94 ? 5.920 -1.622 7.293 1.00 93.88 94 ILE A CA 1
ATOM 755 C C . ILE A 1 94 ? 6.410 -2.687 6.310 1.00 93.88 94 ILE A C 1
ATOM 757 O O . ILE A 1 94 ? 7.563 -3.108 6.357 1.00 93.88 94 ILE A O 1
ATOM 761 N N . GLY A 1 95 ? 5.541 -3.077 5.378 1.00 96.12 95 GLY A N 1
ATOM 762 C CA . GLY A 1 95 ? 5.893 -3.909 4.229 1.00 96.12 95 GLY A CA 1
ATOM 763 C C . GLY A 1 95 ? 5.810 -3.113 2.930 1.00 96.12 95 GLY A C 1
ATOM 764 O O . GLY A 1 95 ? 4.821 -2.420 2.697 1.00 96.12 95 GLY A O 1
ATOM 765 N N . ILE A 1 96 ? 6.831 -3.233 2.080 1.00 96.31 96 ILE A N 1
ATOM 7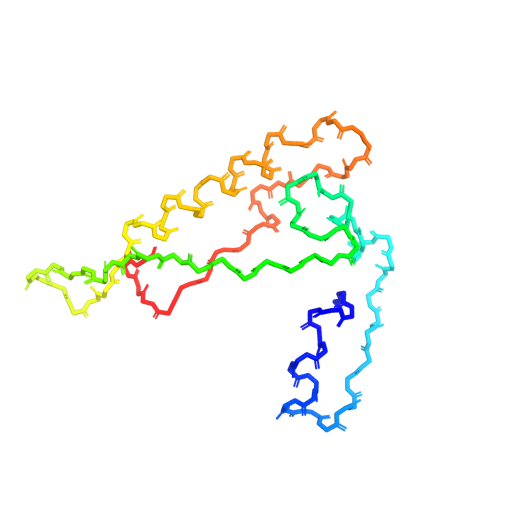66 C CA . ILE A 1 96 ? 6.809 -2.766 0.688 1.00 96.31 96 ILE A CA 1
ATOM 767 C C . ILE A 1 96 ? 6.828 -4.011 -0.193 1.00 96.31 96 ILE A C 1
ATOM 769 O O . ILE A 1 96 ? 7.674 -4.884 -0.008 1.00 96.31 96 ILE A O 1
ATOM 773 N N . ILE A 1 97 ? 5.870 -4.113 -1.110 1.00 96.25 97 ILE A N 1
ATOM 774 C CA . ILE A 1 97 ? 5.709 -5.264 -2.000 1.00 96.25 97 ILE A CA 1
ATOM 775 C C . ILE A 1 97 ? 5.699 -4.734 -3.429 1.00 96.25 97 ILE A C 1
ATOM 777 O O . ILE A 1 97 ? 4.915 -3.841 -3.744 1.00 96.25 97 ILE A O 1
ATOM 781 N N . ALA A 1 98 ? 6.542 -5.307 -4.283 1.00 94.44 98 ALA A N 1
ATOM 782 C CA . ALA A 1 98 ? 6.589 -5.012 -5.706 1.00 94.44 98 ALA A CA 1
ATOM 783 C C . ALA A 1 98 ? 6.599 -6.320 -6.517 1.00 94.44 98 ALA A C 1
ATOM 785 O O . ALA A 1 98 ? 7.178 -7.314 -6.069 1.00 94.44 98 ALA A O 1
ATOM 786 N N . PRO A 1 99 ? 5.962 -6.358 -7.703 1.00 91.19 99 PRO A N 1
ATOM 787 C CA . PRO A 1 99 ? 5.917 -7.563 -8.534 1.00 91.19 99 PRO A CA 1
ATOM 788 C C . PRO A 1 99 ? 7.250 -7.853 -9.243 1.00 91.19 99 PRO A C 1
ATOM 790 O O . PRO A 1 99 ? 7.513 -8.994 -9.619 1.00 91.19 99 PRO A O 1
ATOM 793 N N . TYR A 1 100 ? 8.094 -6.834 -9.432 1.00 89.56 100 TYR A N 1
ATOM 794 C CA . TYR A 1 100 ? 9.386 -6.948 -10.102 1.00 89.56 100 TYR A CA 1
ATOM 795 C C . TYR A 1 100 ? 10.516 -6.966 -9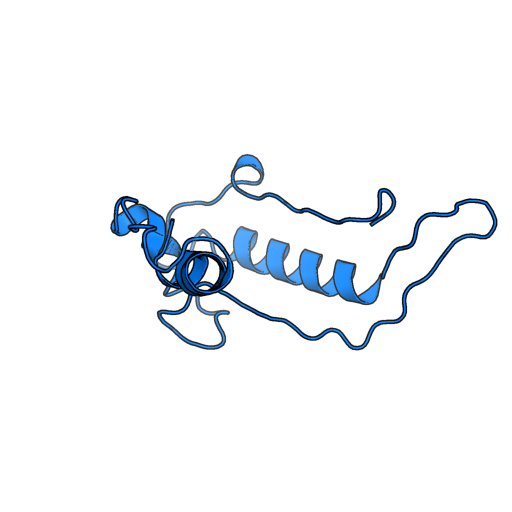.082 1.00 89.56 100 TYR A C 1
ATOM 797 O O . TYR A 1 100 ? 10.592 -6.098 -8.227 1.00 89.56 100 TYR A O 1
ATOM 805 N N . ARG A 1 101 ? 11.439 -7.923 -9.216 1.00 87.75 101 ARG A N 1
ATOM 806 C CA . ARG A 1 101 ? 12.539 -8.139 -8.260 1.00 87.75 101 ARG A CA 1
ATOM 807 C C . ARG A 1 101 ? 13.461 -6.927 -8.079 1.00 87.75 101 ARG A C 1
ATOM 809 O O . ARG A 1 101 ? 14.129 -6.834 -7.056 1.00 87.75 101 ARG A O 1
ATOM 816 N N . LYS A 1 102 ? 13.587 -6.087 -9.107 1.00 87.81 102 LYS A N 1
ATOM 817 C CA . LYS A 1 102 ? 14.473 -4.919 -9.086 1.00 87.81 102 LYS A CA 1
ATOM 818 C C . LYS A 1 102 ? 13.833 -3.673 -8.458 1.00 87.81 102 LYS A C 1
ATOM 820 O O . LYS A 1 102 ? 14.586 -2.814 -8.006 1.00 87.81 102 LYS A O 1
ATOM 825 N N . GLN A 1 103 ? 12.505 -3.579 -8.472 1.00 90.56 103 GLN A N 1
ATOM 826 C CA . GLN A 1 103 ? 11.755 -2.510 -7.807 1.00 90.56 103 GLN A CA 1
ATOM 827 C C . GLN A 1 103 ? 11.863 -2.669 -6.288 1.00 90.56 103 GLN A C 1
ATOM 829 O O . GLN A 1 103 ? 12.036 -1.635 -5.609 1.00 90.56 103 GLN A O 1
#

Sequence (103 aa):
SHPSILKVPNELFYDGELVACANEISSNQYCTWEHLPKRGFPVIFHGVPGKDERESNSPSFFNIYEIEVIVDYLKKLLLTQAKRGMSRISPRDIGIIAPYRKQ

Organism: Cirrhinus mrigala (NCBI:txid683832)

InterPro domains:
  IPR027417 P-loop containing nucleoside triphosphate hydrolase [G3DSA:3.40.50.300] (1-103)
  IPR027417 P-loop containi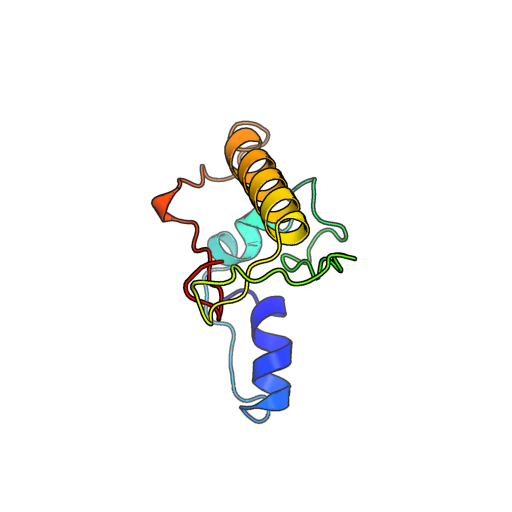ng nucleoside triphosphate hydrolase [SSF52540] (1-103)
  IPR041679 DNA2/NAM7 helicase-like, C-terminal [PF13087] (1-103)
  IPR047187 Upf1-like, C-terminal helicase domain [cd18808] (1-103)

Radius of gyration: 16.65 Å; chains: 1; bounding box: 41×28×41 Å

Foldseek 3Di:
DACLVVVVCCVVPVVVPDDDPDDCCVNCLCLCPPPDPHRNRPDDDDDFPWDWDDDPVDPFTDTVRVVVVVVVVVCSLQVVQPPDPRHHDDPVNDDDDDPTPVD